Protein AF-A0A833TIB4-F1 (afdb_monomer_lite)

InterPro domains:
  IPR002492 Transposase, Tc1-like [PF01498] (8-58)
  IPR036397 Ribonuclease H superfamily [G3DSA:3.30.420.10] (78-145)

Radius of gyration: 27.81 Å; chains: 1; bounding box: 54×36×70 Å

Foldseek 3Di:
DPDPVVLVVVQVVVCVVVVHRDDSVRVVVVCVVVVHDDDDPPDPPPDDPVRVVVVVVVVCVVVVNPDPCPDPPDPPAPQPDLVVQVVVQLVVVCVVPPDPDPVSVVVVSVVSVVVVDPVSSVVSVVCRVVSVVQCVVVVRDDDPD

Sequence (145 aa):
MTDVRQDRRIVREVGIEIGKPISRSTIRERIRETGLHGRSARKKPFLSAMQRLAYAKNFLCGNGVGPLHIGEESVNESRPNPIENIWAILKWELNKTPATSLEDLKQKLPKIWYQAHADVGKRAVRSMPKRLDAVKQAKGCHTKY

Secondary structure (DSSP, 8-state):
---HHHHHHHHHHHHHHHTS---HHHHHHHHHHTT---PPPPP-----HHHHHHHHHHHHHHTT-PPP---S--SS-----HHHHHHHHHHHHHHHS--SSHHHHHHHHHHHHHHS-THHHHHHHHHHHHHHHHHHHTTTS----

Organism: Phytophthora infestans (NCBI:txid4787)

Structure (mmCIF, N/CA/C/O backbone):
data_AF-A0A833TIB4-F1
#
_entry.id   AF-A0A833TIB4-F1
#
loop_
_atom_site.group_PDB
_atom_site.id
_atom_site.type_symbol
_atom_site.label_atom_id
_atom_site.label_alt_id
_atom_site.label_comp_id
_atom_site.label_asym_id
_atom_site.label_entity_id
_atom_site.label_seq_id
_atom_site.pdbx_PDB_ins_code
_atom_site.Cartn_x
_atom_site.Cartn_y
_atom_site.Cartn_z
_atom_site.occupancy
_atom_site.B_iso_or_equiv
_atom_site.auth_seq_id
_atom_site.auth_comp_id
_atom_site.auth_asym_id
_atom_site.auth_atom_id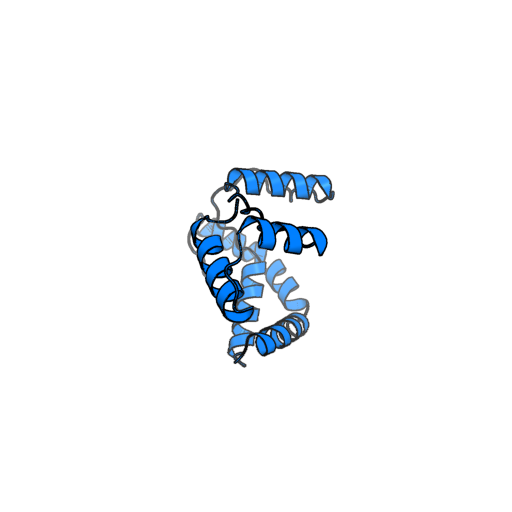
_atom_site.pdbx_PDB_model_num
ATOM 1 N N . MET A 1 1 ? -9.343 14.876 31.363 1.00 36.75 1 MET A N 1
ATOM 2 C CA . MET A 1 1 ? -10.558 15.596 31.787 1.00 36.75 1 MET A CA 1
ATOM 3 C C . MET A 1 1 ? -11.723 14.908 31.092 1.00 36.75 1 MET A C 1
ATOM 5 O O . MET A 1 1 ? -11.875 15.084 29.891 1.00 36.75 1 MET A O 1
ATOM 9 N N . THR A 1 2 ? -12.397 13.973 31.766 1.00 49.16 2 THR A N 1
ATOM 10 C CA . THR A 1 2 ? -13.595 13.323 31.212 1.00 49.16 2 THR A CA 1
ATOM 11 C C . THR A 1 2 ? -14.700 14.367 31.097 1.00 49.16 2 THR A C 1
ATOM 13 O O . THR A 1 2 ? -14.801 15.262 31.938 1.00 49.16 2 THR A O 1
ATOM 16 N N . ASP A 1 3 ? -15.469 14.302 30.014 1.00 49.88 3 ASP A N 1
ATOM 17 C CA . ASP A 1 3 ? -16.582 15.211 29.763 1.00 49.88 3 ASP A CA 1
ATOM 18 C C . ASP A 1 3 ? -17.589 15.130 30.925 1.00 49.88 3 ASP A C 1
ATOM 20 O O . ASP A 1 3 ? -18.052 14.050 31.299 1.00 49.88 3 ASP A O 1
ATOM 24 N N . VAL A 1 4 ? -17.930 16.284 31.506 1.00 52.94 4 VAL A N 1
ATOM 25 C CA . VAL A 1 4 ? -18.864 16.421 32.637 1.00 52.94 4 VAL A CA 1
ATOM 26 C C . VAL A 1 4 ? -20.241 15.822 32.311 1.00 52.94 4 VAL A C 1
ATOM 28 O O . VAL A 1 4 ? -20.965 15.412 33.224 1.00 52.94 4 VAL A O 1
ATOM 31 N N . ARG A 1 5 ? -20.601 15.734 31.023 1.00 56.81 5 ARG A N 1
ATOM 32 C CA . ARG A 1 5 ? -21.847 15.113 30.552 1.00 56.81 5 ARG A CA 1
ATOM 33 C C . ARG A 1 5 ? -21.841 13.589 30.703 1.00 56.81 5 ARG A C 1
ATOM 35 O O . ARG A 1 5 ? -22.858 13.031 31.112 1.00 56.81 5 ARG A O 1
ATOM 42 N N . GLN A 1 6 ? -20.708 12.933 30.446 1.00 61.12 6 GLN A N 1
ATOM 43 C CA . GLN A 1 6 ? -20.578 11.473 30.530 1.00 61.12 6 GLN A CA 1
ATOM 44 C C . GLN A 1 6 ? -20.719 10.986 31.983 1.00 61.12 6 GLN A C 1
ATOM 46 O O . GLN A 1 6 ? -21.428 10.020 32.251 1.00 61.12 6 GLN A O 1
ATOM 51 N N . ASP A 1 7 ? -20.129 11.719 32.934 1.00 64.12 7 ASP A N 1
ATOM 52 C CA . ASP A 1 7 ? -20.149 11.374 34.363 1.00 64.12 7 ASP A CA 1
ATOM 53 C C . ASP A 1 7 ? -21.563 11.387 34.965 1.00 64.12 7 ASP A C 1
ATOM 55 O O . ASP A 1 7 ? -21.886 10.543 35.796 1.00 64.12 7 ASP A O 1
ATOM 59 N N . ARG A 1 8 ? -22.437 12.325 34.570 1.00 70.19 8 ARG A N 1
ATOM 60 C CA . ARG A 1 8 ? -23.810 12.393 35.118 1.00 70.19 8 ARG A CA 1
ATOM 61 C C . ARG A 1 8 ? -24.680 11.220 34.673 1.00 70.19 8 ARG A C 1
ATOM 63 O O . ARG A 1 8 ? -25.534 10.783 35.440 1.00 70.19 8 ARG A O 1
ATOM 70 N N . ARG A 1 9 ? -24.475 10.734 33.448 1.00 77.31 9 ARG A N 1
ATOM 71 C CA . ARG A 1 9 ? -25.192 9.576 32.908 1.00 77.31 9 ARG A CA 1
ATOM 72 C C . ARG A 1 9 ? -24.819 8.306 33.673 1.00 77.31 9 ARG A C 1
ATOM 74 O O . ARG A 1 9 ? -25.708 7.631 34.179 1.00 77.31 9 ARG A O 1
ATOM 81 N N . ILE A 1 10 ? -23.519 8.069 33.844 1.00 75.19 10 ILE A N 1
ATOM 82 C CA . ILE A 1 10 ? -22.983 6.896 34.551 1.00 75.19 10 ILE A CA 1
ATOM 83 C C . ILE A 1 10 ? -23.494 6.843 36.000 1.00 75.19 10 ILE A C 1
ATOM 85 O O . ILE A 1 10 ? -23.893 5.789 36.479 1.00 75.19 10 ILE A O 1
ATOM 89 N N . VAL A 1 11 ? -23.562 7.988 36.690 1.00 80.81 11 VAL A N 1
ATOM 90 C CA . VAL A 1 11 ? -24.082 8.063 38.071 1.00 80.81 11 VAL A CA 1
ATOM 91 C C . VAL A 1 11 ? -25.544 7.630 38.170 1.00 80.81 11 VAL A C 1
ATOM 93 O O . VAL A 1 11 ? -25.918 6.962 39.131 1.00 80.81 11 VAL A O 1
ATOM 96 N N . ARG A 1 12 ? -26.379 8.013 37.195 1.00 80.88 12 ARG A N 1
ATOM 97 C CA . ARG A 1 12 ? -27.787 7.597 37.166 1.00 80.88 12 ARG A CA 1
ATOM 98 C C . ARG A 1 12 ? -27.920 6.102 36.915 1.00 80.88 12 ARG A C 1
ATOM 100 O O . ARG A 1 12 ? -28.672 5.456 37.629 1.00 80.88 12 ARG A O 1
ATOM 107 N N . GLU A 1 13 ? -27.198 5.581 35.928 1.00 83.56 13 GLU A N 1
ATOM 108 C CA . GLU A 1 13 ? -27.249 4.162 35.556 1.00 83.56 13 GLU A CA 1
ATOM 109 C C . GLU A 1 13 ? -26.829 3.272 36.740 1.00 83.56 13 GLU A C 1
ATOM 111 O O . GLU A 1 13 ? -27.596 2.410 37.161 1.00 83.56 13 GLU A O 1
ATOM 116 N N . VAL A 1 14 ? -25.688 3.575 37.371 1.00 81.12 14 VAL A N 1
ATOM 117 C CA . VAL A 1 14 ? -25.180 2.831 38.541 1.00 81.12 14 VAL A CA 1
ATOM 118 C C . VAL A 1 14 ? -26.091 2.987 39.769 1.00 81.12 14 VAL A C 1
ATOM 120 O O . VAL A 1 14 ? -26.276 2.045 40.536 1.00 81.12 14 VAL A O 1
ATOM 123 N N . GLY A 1 15 ? -26.685 4.168 39.972 1.00 84.00 15 GLY A N 1
ATOM 124 C CA . GLY A 1 15 ? -27.615 4.402 41.081 1.00 84.00 15 GLY A CA 1
ATOM 125 C C . GLY A 1 15 ? -28.925 3.616 40.955 1.00 84.00 15 GLY A C 1
ATOM 126 O O . GLY A 1 15 ? -29.458 3.162 41.966 1.00 84.00 15 GLY A O 1
ATOM 127 N N . ILE A 1 16 ? -29.425 3.426 39.728 1.00 84.25 16 ILE A N 1
ATOM 128 C CA . ILE A 1 16 ? -30.597 2.582 39.449 1.00 84.25 16 ILE A CA 1
ATOM 129 C C . ILE A 1 16 ? -30.268 1.114 39.735 1.00 84.25 16 ILE A C 1
ATOM 131 O O . ILE A 1 16 ? -31.045 0.445 40.406 1.00 84.25 16 ILE A O 1
ATOM 135 N N . GLU A 1 17 ? -29.109 0.636 39.282 1.00 83.44 17 GLU A N 1
ATOM 136 C CA . GLU A 1 17 ? -28.678 -0.755 39.465 1.00 83.44 17 GLU A CA 1
ATOM 137 C C . GLU A 1 17 ? -28.506 -1.133 40.945 1.00 83.44 17 GLU A C 1
ATOM 139 O O . GLU A 1 17 ? -28.961 -2.184 41.384 1.00 83.44 17 GLU A O 1
ATOM 144 N N . ILE A 1 18 ? -27.900 -0.246 41.739 1.00 81.25 18 ILE A N 1
ATOM 145 C CA . ILE A 1 18 ? -27.674 -0.463 43.178 1.00 81.25 18 ILE A CA 1
ATOM 146 C C . ILE A 1 18 ? -28.934 -0.128 44.008 1.00 81.25 18 ILE A C 1
ATOM 148 O O . ILE A 1 18 ? -29.012 -0.450 45.196 1.00 81.25 18 ILE A O 1
ATOM 152 N N . GLY A 1 19 ? -29.932 0.526 43.402 1.00 81.50 19 GLY A N 1
ATOM 153 C CA . GLY A 1 19 ? -31.174 0.935 44.062 1.00 81.50 19 GLY A CA 1
ATOM 154 C C . GLY A 1 19 ? -30.990 2.039 45.111 1.00 81.50 19 GLY A C 1
ATOM 155 O O . GLY A 1 19 ? -31.817 2.180 46.012 1.00 81.50 19 GLY A O 1
ATOM 156 N N . LYS A 1 20 ? -29.897 2.812 45.039 1.00 81.94 20 LYS A N 1
ATOM 157 C CA . LYS A 1 20 ? -29.582 3.904 45.976 1.00 81.94 20 LYS A CA 1
ATOM 158 C C . LYS A 1 20 ? -28.998 5.112 45.240 1.00 81.94 20 LYS A C 1
ATOM 160 O O . LYS A 1 20 ? -28.222 4.941 44.300 1.00 81.94 20 LYS A O 1
ATOM 165 N N . PRO A 1 21 ? -29.302 6.348 45.678 1.00 78.94 21 PRO A N 1
ATOM 166 C CA . PRO A 1 21 ? -28.665 7.534 45.123 1.00 78.94 21 PRO A CA 1
ATOM 167 C C . PRO A 1 21 ? -27.179 7.561 45.509 1.00 78.94 21 PRO A C 1
ATOM 169 O O . PRO A 1 21 ? -26.832 7.552 46.688 1.00 78.94 21 PRO A O 1
ATOM 172 N N . ILE A 1 22 ? -26.296 7.597 44.509 1.00 82.88 22 ILE A N 1
ATOM 173 C CA . ILE A 1 22 ? -24.837 7.577 44.691 1.00 82.88 22 ILE A CA 1
ATOM 174 C C . ILE A 1 22 ? -24.230 8.884 44.178 1.00 82.88 22 ILE A C 1
ATOM 176 O O . ILE A 1 22 ? -24.661 9.449 43.172 1.00 82.88 22 ILE A O 1
ATOM 180 N N . SER A 1 23 ? -23.204 9.377 44.873 1.00 82.94 23 SER A N 1
ATOM 181 C CA . SER A 1 23 ? -22.476 10.579 44.470 1.00 82.94 23 SER A CA 1
ATOM 182 C C . SER A 1 23 ? -21.377 10.273 43.439 1.00 82.94 23 SER A C 1
ATOM 184 O O . SER A 1 23 ? -20.783 9.195 43.419 1.00 82.94 23 SER A O 1
ATOM 186 N N . ARG A 1 24 ? -21.028 11.268 42.610 1.00 79.19 24 ARG A N 1
ATOM 187 C CA . ARG A 1 24 ? -19.879 11.188 41.681 1.00 79.19 24 ARG A CA 1
ATOM 188 C C . ARG A 1 24 ? -18.563 10.872 42.393 1.00 79.19 24 ARG A C 1
ATOM 190 O O . ARG A 1 24 ? -17.717 10.186 41.825 1.00 79.19 24 ARG A O 1
ATOM 197 N N . SER A 1 25 ? -18.387 11.401 43.601 1.00 79.69 25 SER A N 1
ATOM 198 C CA . SER A 1 25 ? -17.180 11.205 44.405 1.00 79.69 25 SER A CA 1
ATOM 199 C C . SER A 1 25 ? -17.023 9.736 44.781 1.00 79.69 25 SER A C 1
ATOM 201 O O . SER A 1 25 ? -15.977 9.160 44.512 1.00 79.69 25 SER A O 1
ATOM 203 N N . THR A 1 26 ? -18.109 9.105 45.233 1.00 84.56 26 THR A N 1
ATOM 204 C CA . THR A 1 26 ? -18.143 7.685 45.611 1.00 84.56 26 THR A CA 1
ATOM 205 C C . THR A 1 26 ? -17.757 6.767 44.446 1.00 84.56 26 THR A C 1
ATOM 207 O O . THR A 1 26 ? -16.962 5.848 44.615 1.00 84.56 26 THR A O 1
ATOM 210 N N . ILE A 1 27 ? -18.259 7.037 43.235 1.00 80.94 27 ILE A N 1
ATOM 211 C CA . ILE A 1 27 ? -17.898 6.253 42.039 1.00 80.94 27 ILE A CA 1
ATOM 212 C C . ILE A 1 27 ? -16.410 6.424 41.707 1.00 80.94 27 ILE A C 1
ATOM 214 O O . ILE A 1 27 ? -15.715 5.451 41.425 1.00 80.94 27 ILE A O 1
ATOM 218 N N . ARG A 1 28 ? -15.893 7.657 41.767 1.00 80.06 28 ARG A N 1
ATOM 219 C CA . ARG A 1 28 ? -14.476 7.934 41.488 1.00 80.06 28 ARG A CA 1
ATOM 220 C C . ARG A 1 28 ? -13.541 7.326 42.535 1.00 80.06 28 ARG A C 1
ATOM 222 O O . ARG A 1 28 ? -12.463 6.876 42.162 1.00 80.06 28 ARG A O 1
ATOM 229 N N . GLU A 1 29 ? -13.936 7.312 43.804 1.00 82.31 29 GLU A N 1
ATOM 230 C CA . GLU A 1 29 ? -13.194 6.670 44.896 1.00 82.31 29 GLU A CA 1
ATOM 231 C C . GLU A 1 29 ? -13.100 5.162 44.678 1.00 82.31 29 GLU A C 1
ATOM 233 O O . GLU A 1 29 ? -11.992 4.637 44.628 1.00 82.31 29 GLU A O 1
ATOM 238 N N . ARG A 1 30 ? -14.218 4.483 44.390 1.00 84.31 30 ARG A N 1
ATOM 239 C CA . ARG A 1 30 ? -14.212 3.041 44.084 1.00 84.31 30 ARG A CA 1
ATOM 240 C C . ARG A 1 30 ? -13.374 2.684 42.853 1.00 84.31 30 ARG A C 1
ATOM 242 O O . ARG A 1 30 ? -12.620 1.713 42.865 1.00 84.31 30 ARG A O 1
ATOM 249 N N . ILE A 1 31 ? -13.450 3.484 41.790 1.00 80.94 31 ILE A N 1
ATOM 250 C CA . ILE A 1 31 ? -12.614 3.287 40.593 1.00 80.94 31 ILE A CA 1
ATOM 251 C C . ILE A 1 31 ? -11.121 3.447 40.936 1.00 80.94 31 ILE A C 1
ATOM 253 O O . ILE A 1 31 ? -10.286 2.699 40.434 1.00 80.94 31 ILE A O 1
ATOM 257 N N . ARG A 1 32 ? -10.770 4.381 41.828 1.00 81.38 32 ARG A N 1
ATOM 258 C CA . ARG A 1 32 ? -9.386 4.554 42.296 1.00 81.38 32 ARG A CA 1
ATOM 259 C C . ARG A 1 32 ? -8.917 3.413 43.198 1.00 81.38 32 ARG A C 1
ATOM 261 O O . ARG A 1 32 ? -7.794 2.958 43.009 1.00 81.38 32 ARG A O 1
ATOM 268 N N . GLU A 1 33 ? -9.753 2.944 44.125 1.00 83.69 33 GLU A N 1
ATOM 269 C CA . GLU A 1 33 ? -9.458 1.801 45.008 1.00 83.69 33 GLU A CA 1
ATOM 270 C C . GLU A 1 33 ? -9.146 0.527 44.215 1.00 83.69 33 GLU A C 1
ATOM 272 O O . GLU A 1 33 ? -8.251 -0.228 44.574 1.00 83.69 33 GLU A O 1
ATOM 277 N N . THR A 1 34 ? -9.836 0.318 43.092 1.00 83.38 34 THR A N 1
ATOM 278 C CA . THR A 1 34 ? -9.596 -0.816 42.181 1.00 83.38 34 THR A CA 1
ATOM 279 C C . THR A 1 34 ? -8.373 -0.634 41.271 1.00 83.38 34 THR A C 1
ATOM 281 O O . THR A 1 34 ? -8.110 -1.472 40.411 1.00 83.38 34 THR A O 1
ATOM 284 N N . GLY A 1 35 ? -7.613 0.458 41.425 1.00 80.81 35 GLY A N 1
ATOM 285 C CA . GLY A 1 35 ? -6.425 0.752 40.617 1.00 80.81 35 GLY A CA 1
ATOM 286 C C . GLY A 1 35 ? -6.730 1.157 39.170 1.00 80.81 35 GLY A C 1
ATOM 287 O O . GLY A 1 35 ? -5.813 1.330 38.365 1.00 80.81 35 GLY A O 1
ATOM 288 N N . LEU A 1 36 ? -8.002 1.352 38.815 1.00 75.69 36 LEU A N 1
ATOM 289 C CA . LEU A 1 36 ? -8.409 1.749 37.473 1.00 75.69 36 LEU A CA 1
ATOM 290 C C . LEU A 1 36 ? -8.240 3.262 37.315 1.00 75.69 36 LEU A C 1
ATOM 292 O O . LEU A 1 36 ? -8.749 4.069 38.090 1.00 75.69 36 LEU A O 1
ATOM 296 N N . HIS A 1 37 ? -7.462 3.684 36.322 1.00 76.75 37 HIS A N 1
ATOM 297 C CA . HIS A 1 37 ? -7.204 5.099 36.053 1.00 76.75 37 HIS A CA 1
ATOM 298 C C . HIS A 1 37 ? -7.694 5.438 34.652 1.00 76.75 37 HIS A C 1
ATOM 300 O O . HIS A 1 37 ? -7.308 4.793 33.678 1.00 76.75 37 HIS A O 1
ATOM 306 N N . GLY A 1 38 ? -8.517 6.481 34.535 1.00 63.94 38 GLY A N 1
ATOM 307 C CA . GLY A 1 38 ? -8.976 6.976 33.241 1.00 63.94 38 GLY A CA 1
ATOM 308 C C . GLY A 1 38 ? -7.804 7.505 32.415 1.00 63.94 38 GLY A C 1
ATOM 309 O O . GLY A 1 38 ? -7.355 8.633 32.617 1.00 63.94 38 GLY A O 1
ATOM 310 N N . ARG A 1 39 ? -7.307 6.702 31.471 1.00 66.56 39 ARG A N 1
ATOM 311 C CA . ARG A 1 39 ? -6.322 7.124 30.471 1.00 66.56 39 ARG A CA 1
ATOM 312 C C . ARG A 1 39 ? -7.053 7.374 29.160 1.00 66.56 39 ARG A C 1
ATOM 314 O O . ARG A 1 39 ? -7.674 6.473 28.614 1.00 66.56 39 ARG A O 1
ATOM 321 N N . SER A 1 40 ? -6.977 8.601 28.655 1.00 56.00 40 SER A N 1
ATOM 322 C CA . SER A 1 40 ? -7.446 8.919 27.306 1.00 56.00 40 SER A CA 1
ATOM 323 C C . SER A 1 40 ? -6.252 8.861 26.359 1.00 56.00 40 SER A C 1
ATOM 325 O O . SER A 1 40 ? -5.188 9.397 26.688 1.00 56.00 40 SER A O 1
ATOM 327 N N . ALA A 1 41 ? -6.394 8.193 25.213 1.00 51.31 41 ALA A N 1
ATOM 328 C CA . ALA A 1 41 ? -5.330 8.126 24.216 1.00 51.31 41 ALA A CA 1
ATOM 329 C C . ALA A 1 41 ? -4.924 9.550 23.806 1.00 51.31 41 ALA A C 1
ATOM 331 O O . ALA A 1 41 ? -5.778 10.389 23.506 1.00 51.31 41 ALA A O 1
ATOM 332 N N . ARG A 1 42 ? -3.619 9.857 23.815 1.00 54.06 42 ARG A N 1
ATOM 333 C CA . ARG A 1 42 ? -3.153 11.181 23.383 1.00 54.06 42 ARG A CA 1
ATOM 334 C C . ARG A 1 42 ? -3.525 11.359 21.914 1.00 54.06 42 ARG A C 1
ATOM 336 O O . ARG A 1 42 ? -3.190 10.505 21.093 1.00 54.06 42 ARG A O 1
ATOM 343 N N . LYS A 1 43 ? -4.183 12.473 21.574 1.00 56.69 43 LYS A N 1
ATOM 344 C CA . LYS A 1 43 ? -4.379 12.859 20.172 1.00 56.69 43 LYS A CA 1
ATOM 345 C C . LYS A 1 43 ? -3.004 12.916 19.518 1.00 56.69 43 LYS A C 1
ATOM 347 O O . LYS A 1 43 ? -2.163 13.705 19.942 1.00 56.69 43 LYS A O 1
ATOM 352 N N . LYS A 1 44 ? -2.772 12.059 18.523 1.00 57.66 44 LYS A N 1
ATOM 353 C CA . LYS A 1 44 ? -1.553 12.086 17.718 1.00 57.66 44 LYS A CA 1
ATOM 354 C C . LYS A 1 44 ? -1.534 13.445 17.013 1.00 57.66 44 LYS A C 1
ATOM 356 O O . LYS A 1 44 ? -2.430 13.675 16.199 1.00 57.66 44 LYS A O 1
ATOM 361 N N . PRO A 1 45 ? -0.617 14.370 17.350 1.00 62.41 45 PRO A N 1
ATOM 362 C CA . PRO A 1 45 ? -0.574 15.645 16.655 1.00 62.41 45 PRO A CA 1
ATOM 363 C C . PRO A 1 45 ? -0.344 15.354 15.172 1.00 62.41 45 PRO A C 1
ATOM 365 O O . PRO A 1 45 ? 0.527 14.555 14.815 1.00 62.41 45 PRO A O 1
ATOM 368 N N . PHE A 1 46 ? -1.173 15.941 14.311 1.00 64.38 46 PHE A N 1
ATOM 369 C CA . PHE A 1 46 ? -1.000 15.824 12.871 1.00 64.38 46 PHE A CA 1
ATOM 370 C C . PHE A 1 46 ? 0.296 16.547 12.503 1.00 64.38 46 PHE A C 1
ATOM 372 O O . PHE A 1 46 ? 0.348 17.773 12.492 1.00 64.38 46 PHE A O 1
ATOM 379 N N . LEU A 1 47 ? 1.365 15.784 12.272 1.00 71.38 47 LEU A N 1
ATOM 380 C CA . LEU A 1 47 ? 2.645 16.337 11.847 1.00 71.38 47 LEU A CA 1
ATOM 381 C C . LEU A 1 47 ? 2.481 17.005 10.479 1.00 71.38 47 LEU A C 1
ATOM 383 O O . LEU A 1 47 ? 1.928 16.406 9.546 1.00 71.38 47 LEU A O 1
ATOM 387 N N . SER A 1 48 ? 3.017 18.216 10.336 1.00 74.38 48 SER A N 1
ATOM 388 C CA . SER A 1 48 ? 3.087 18.880 9.035 1.00 74.38 48 SER A CA 1
ATOM 389 C C . SER A 1 48 ? 3.932 18.051 8.057 1.00 74.38 48 SER A C 1
ATOM 391 O O . SER A 1 48 ? 4.722 17.189 8.455 1.00 74.38 48 SER A O 1
ATOM 393 N N . ALA A 1 49 ? 3.771 18.270 6.748 1.00 71.44 49 ALA A N 1
ATOM 394 C CA . ALA A 1 49 ? 4.599 17.588 5.745 1.00 71.44 49 ALA A CA 1
ATOM 395 C C . ALA A 1 49 ? 6.106 17.809 5.996 1.00 71.44 49 ALA A C 1
ATOM 397 O O . ALA A 1 49 ? 6.890 16.866 5.922 1.00 71.44 49 ALA A O 1
ATOM 398 N N . MET A 1 50 ? 6.482 19.026 6.403 1.00 73.25 50 MET A N 1
ATOM 399 C CA . MET A 1 50 ? 7.853 19.398 6.757 1.00 73.25 50 MET A CA 1
ATOM 400 C C . MET A 1 50 ? 8.373 18.617 7.972 1.00 73.25 50 MET A C 1
ATOM 402 O O . MET A 1 50 ? 9.473 18.072 7.929 1.00 73.25 50 MET A O 1
ATOM 406 N N . GLN A 1 51 ? 7.565 18.495 9.030 1.00 75.31 51 GLN A N 1
ATOM 407 C CA . GLN A 1 51 ? 7.929 17.729 10.227 1.00 75.31 51 GLN A CA 1
ATOM 408 C C . GLN A 1 51 ? 8.075 16.232 9.928 1.00 75.31 51 GLN A C 1
ATOM 410 O O . GLN A 1 51 ? 8.991 15.589 10.435 1.00 75.31 51 GLN A O 1
ATOM 415 N N . ARG A 1 52 ? 7.207 15.676 9.072 1.00 75.50 52 ARG A N 1
ATOM 416 C CA . ARG A 1 52 ? 7.307 14.278 8.620 1.00 75.50 52 ARG A CA 1
ATOM 417 C C . ARG A 1 52 ? 8.582 14.030 7.818 1.00 75.50 52 ARG A C 1
ATOM 419 O O . ARG A 1 52 ? 9.246 13.024 8.048 1.00 75.50 52 ARG A O 1
ATOM 426 N N . LEU A 1 53 ? 8.942 14.951 6.922 1.00 73.88 53 LEU A N 1
ATOM 427 C CA . LEU A 1 53 ? 10.175 14.863 6.141 1.00 73.88 53 LEU A CA 1
ATOM 428 C C . LEU A 1 53 ? 11.417 14.954 7.035 1.00 73.88 53 LEU A C 1
ATOM 430 O O . LEU A 1 53 ? 12.329 14.147 6.884 1.00 73.88 53 LEU A O 1
ATOM 434 N N . ALA A 1 54 ? 11.444 15.897 7.981 1.00 73.75 54 ALA A N 1
ATOM 435 C CA . ALA A 1 54 ? 12.541 16.038 8.938 1.00 73.75 54 ALA A CA 1
ATOM 436 C C . ALA A 1 54 ? 12.709 14.776 9.799 1.00 73.75 54 ALA A C 1
ATOM 438 O O . ALA A 1 54 ? 13.820 14.273 9.950 1.00 73.75 54 ALA A O 1
ATOM 439 N N . TYR A 1 55 ? 11.601 14.213 10.294 1.00 73.62 55 TYR A N 1
ATOM 440 C CA . TYR A 1 55 ? 11.614 12.948 11.025 1.00 73.62 55 TYR A CA 1
ATOM 441 C C . TYR A 1 55 ? 12.163 11.798 10.172 1.00 73.62 55 TYR A C 1
ATOM 443 O O . TYR A 1 55 ? 13.041 11.072 10.629 1.00 73.62 55 TYR A O 1
ATOM 451 N N . ALA A 1 56 ? 11.700 11.656 8.925 1.00 69.88 56 ALA A N 1
ATOM 452 C CA . ALA A 1 56 ? 12.176 10.615 8.016 1.00 69.88 56 ALA A CA 1
ATOM 453 C C . ALA A 1 56 ? 13.677 10.754 7.709 1.00 69.88 56 ALA A C 1
ATOM 455 O O . ALA A 1 56 ? 14.401 9.765 7.773 1.00 69.88 56 ALA A O 1
ATOM 456 N N . LYS A 1 57 ? 14.164 11.976 7.446 1.00 68.12 57 LYS A N 1
ATOM 457 C CA . LYS A 1 57 ? 15.595 12.254 7.229 1.00 68.12 57 LYS A CA 1
ATOM 458 C C . LYS A 1 57 ? 16.437 11.858 8.444 1.00 68.12 57 LYS A C 1
ATOM 460 O O . LYS A 1 57 ? 17.408 11.124 8.297 1.00 68.12 57 LYS A O 1
ATOM 465 N N . ASN A 1 58 ? 16.026 12.280 9.641 1.00 73.69 58 ASN A N 1
ATOM 466 C CA . ASN A 1 58 ? 16.732 11.953 10.882 1.00 73.69 58 ASN A CA 1
ATOM 467 C C . ASN A 1 58 ? 16.710 10.446 11.177 1.00 73.69 58 ASN A C 1
ATOM 469 O O . ASN A 1 58 ? 17.714 9.890 11.614 1.00 73.69 58 ASN A O 1
ATOM 473 N N . PHE A 1 59 ? 15.585 9.779 10.907 1.00 73.06 59 PHE A N 1
ATOM 474 C CA . PHE A 1 59 ? 15.446 8.335 11.076 1.00 73.06 59 PHE A CA 1
ATOM 475 C C . PHE A 1 59 ? 16.381 7.553 10.143 1.00 73.06 59 PHE A C 1
ATOM 477 O O . PHE A 1 59 ? 17.016 6.599 10.582 1.00 73.06 59 PHE A O 1
ATOM 484 N N . LEU A 1 60 ? 16.508 7.960 8.876 1.00 65.00 60 LEU A N 1
ATOM 485 C CA . LEU A 1 60 ? 17.413 7.314 7.918 1.00 65.00 60 LEU A CA 1
ATOM 486 C C . LEU A 1 60 ? 18.888 7.509 8.310 1.00 65.00 60 LEU A C 1
ATOM 488 O O . LEU A 1 60 ? 19.621 6.524 8.401 1.00 65.00 60 LEU A O 1
ATOM 492 N N . CYS A 1 61 ? 19.290 8.741 8.652 1.00 62.91 61 CYS A N 1
ATOM 493 C CA . CYS A 1 61 ? 20.650 9.042 9.116 1.00 62.91 61 CYS A CA 1
ATOM 494 C C . CYS A 1 61 ? 21.026 8.269 10.392 1.00 62.91 61 CYS A C 1
ATOM 496 O O . CYS A 1 61 ? 22.140 7.765 10.496 1.00 62.91 61 CYS A O 1
ATOM 498 N N . GLY A 1 62 ? 20.098 8.137 11.348 1.00 68.25 62 GLY A N 1
ATOM 499 C CA . GLY A 1 62 ? 20.334 7.414 12.602 1.00 68.25 62 GLY A CA 1
ATOM 500 C C . GLY A 1 62 ? 20.458 5.893 12.453 1.00 68.25 62 GLY A C 1
ATOM 501 O O . GLY A 1 62 ? 21.046 5.251 13.315 1.00 68.25 62 GLY A O 1
ATOM 502 N N . ASN A 1 63 ? 19.943 5.313 11.363 1.00 70.00 63 ASN A N 1
ATOM 503 C CA . ASN A 1 63 ? 20.024 3.874 11.080 1.00 70.00 63 ASN A CA 1
ATOM 504 C C . ASN A 1 63 ? 21.146 3.515 10.087 1.00 70.00 63 ASN A C 1
ATOM 506 O O . ASN A 1 63 ? 21.160 2.408 9.553 1.00 70.00 63 ASN A O 1
ATOM 510 N N . GLY A 1 64 ? 22.062 4.445 9.789 1.00 56.88 64 GLY A N 1
ATOM 511 C CA . GLY A 1 64 ? 23.154 4.209 8.837 1.00 56.88 64 GLY A CA 1
ATOM 512 C C . GLY A 1 64 ? 22.686 3.993 7.393 1.00 56.88 64 GLY A C 1
ATOM 513 O O . GLY A 1 64 ? 23.469 3.568 6.545 1.00 56.88 64 GLY A O 1
ATOM 514 N N . VAL A 1 65 ? 21.418 4.291 7.090 1.00 60.03 65 VAL A N 1
ATOM 515 C CA . VAL A 1 65 ? 20.894 4.266 5.726 1.00 60.03 65 VAL A CA 1
ATOM 516 C C . VAL A 1 65 ? 21.237 5.611 5.108 1.00 60.03 65 VAL A C 1
ATOM 518 O O . VAL A 1 65 ? 20.557 6.612 5.342 1.00 60.03 65 VAL A O 1
ATOM 521 N N . GLY A 1 66 ? 22.332 5.643 4.347 1.00 55.03 66 GLY A N 1
ATOM 522 C CA . GLY A 1 66 ? 22.714 6.828 3.590 1.00 55.03 66 GLY A CA 1
ATOM 523 C C . GLY A 1 66 ? 21.551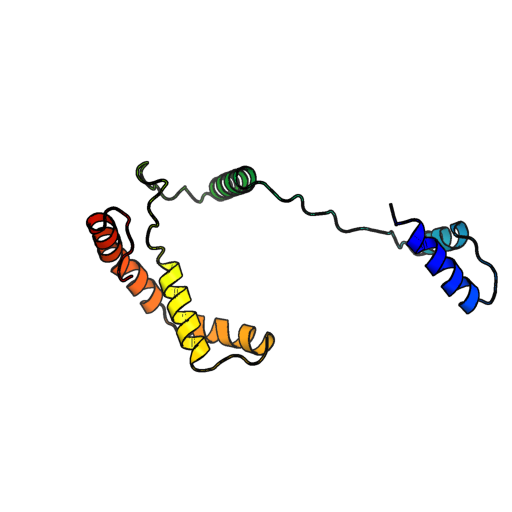 7.291 2.702 1.00 55.03 66 GLY A C 1
ATOM 524 O O . GLY A 1 66 ? 20.842 6.445 2.143 1.00 55.03 66 GLY A O 1
ATOM 525 N N . PRO A 1 67 ? 21.327 8.609 2.553 1.00 54.72 67 PRO A N 1
ATOM 526 C CA . PRO A 1 67 ? 20.425 9.096 1.526 1.00 54.72 67 PRO A CA 1
ATOM 527 C C . PRO A 1 67 ? 20.886 8.497 0.199 1.00 54.72 67 PRO A C 1
ATOM 529 O O . PRO A 1 67 ? 22.066 8.595 -0.142 1.00 54.72 67 PRO A O 1
ATOM 532 N N . LEU A 1 68 ? 19.974 7.851 -0.536 1.00 51.91 68 LEU A N 1
ATOM 533 C CA . LEU A 1 68 ? 20.250 7.480 -1.918 1.00 51.91 68 LEU A CA 1
ATOM 534 C C . LEU A 1 68 ? 20.738 8.767 -2.591 1.00 51.91 68 LEU A C 1
ATOM 536 O O . LEU A 1 68 ? 20.023 9.767 -2.532 1.00 51.91 68 LEU A O 1
ATOM 540 N N . HIS A 1 69 ? 21.969 8.777 -3.109 1.00 46.88 69 HIS A N 1
ATOM 541 C CA . HIS A 1 69 ? 22.584 9.960 -3.710 1.00 46.88 69 HIS A CA 1
ATOM 542 C C . HIS A 1 69 ? 21.829 10.270 -5.010 1.00 46.88 69 HIS A C 1
ATOM 544 O O . HIS A 1 69 ? 22.204 9.863 -6.106 1.00 46.88 69 HIS A O 1
ATOM 550 N N . ILE A 1 70 ? 20.662 10.888 -4.865 1.00 43.84 70 ILE A N 1
ATOM 551 C CA . ILE A 1 70 ? 19.856 11.428 -5.942 1.00 43.84 70 ILE A CA 1
ATOM 552 C C . ILE A 1 70 ? 20.467 12.804 -6.160 1.00 43.84 70 ILE A C 1
ATOM 554 O O . ILE A 1 70 ? 20.282 13.688 -5.327 1.00 43.84 70 ILE A O 1
ATOM 558 N N . GLY A 1 71 ? 21.274 12.931 -7.217 1.00 38.72 71 GLY A N 1
ATOM 559 C CA . GLY A 1 71 ? 21.855 14.208 -7.623 1.00 38.72 71 GLY A CA 1
ATOM 560 C C . GLY A 1 71 ? 20.796 15.311 -7.637 1.00 38.72 71 GLY A C 1
ATOM 561 O O . GLY A 1 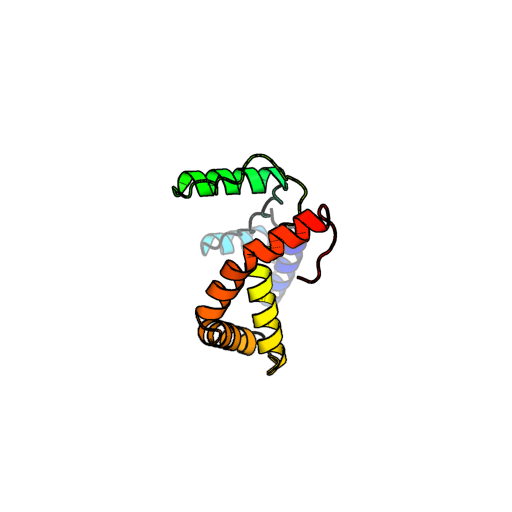71 ? 19.625 15.046 -7.908 1.00 38.72 71 GLY A O 1
ATOM 562 N N . GLU A 1 72 ? 21.223 16.526 -7.308 1.00 39.12 72 GLU A N 1
ATOM 563 C CA . GLU A 1 72 ? 20.404 17.710 -7.005 1.00 39.12 72 GLU A CA 1
ATOM 564 C C . GLU A 1 72 ? 19.456 18.186 -8.125 1.00 39.12 72 GLU A C 1
ATOM 566 O O . GLU A 1 72 ? 18.719 19.153 -7.942 1.00 39.12 72 GLU A O 1
ATOM 571 N N . GLU A 1 73 ? 19.377 17.492 -9.257 1.00 42.06 73 GLU A N 1
ATOM 572 C CA . GLU A 1 73 ? 18.386 17.754 -10.293 1.00 42.06 73 GLU A CA 1
ATOM 573 C C . GLU A 1 73 ? 17.179 16.822 -10.156 1.00 42.06 73 GLU A C 1
ATOM 575 O O . GLU A 1 73 ? 17.278 15.618 -10.394 1.00 42.06 73 GLU A O 1
ATOM 580 N N . SER A 1 74 ? 16.030 17.429 -9.829 1.00 43.56 74 SER A N 1
ATOM 581 C CA . SER A 1 74 ? 14.649 16.993 -10.122 1.00 43.56 74 SER A CA 1
ATOM 582 C C . SER A 1 74 ? 13.742 16.919 -8.882 1.00 43.56 74 SER A C 1
ATOM 584 O O . SER A 1 74 ? 13.305 15.844 -8.474 1.00 43.56 74 SER A O 1
ATOM 586 N N . VAL A 1 75 ? 13.390 18.068 -8.298 1.00 39.56 75 VAL A N 1
ATOM 587 C CA . VAL A 1 75 ? 12.359 18.155 -7.237 1.00 39.56 75 VAL A CA 1
ATOM 588 C C . VAL A 1 75 ? 10.927 17.990 -7.790 1.00 39.56 75 VAL A C 1
ATOM 590 O O . VAL A 1 75 ? 10.006 17.768 -7.014 1.00 39.56 75 VAL A O 1
ATOM 593 N N . ASN A 1 76 ? 10.725 17.982 -9.116 1.00 42.91 76 ASN A N 1
ATOM 594 C CA . ASN A 1 76 ? 9.388 17.892 -9.729 1.00 42.91 76 ASN A CA 1
ATOM 595 C C . ASN A 1 76 ? 9.192 16.760 -10.752 1.00 42.91 76 ASN A C 1
ATOM 597 O O . ASN A 1 76 ? 8.112 16.655 -11.330 1.00 42.91 76 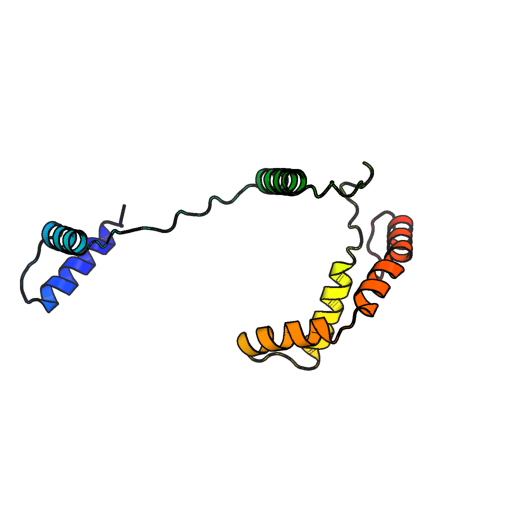ASN A O 1
ATOM 601 N N . GLU A 1 77 ? 10.178 15.897 -10.996 1.00 44.94 77 GLU A N 1
ATOM 602 C CA . GLU A 1 77 ? 9.957 14.782 -11.919 1.00 44.94 77 GLU A CA 1
ATOM 603 C C . GLU A 1 77 ? 9.305 13.627 -11.164 1.00 44.94 77 GLU A C 1
ATOM 605 O O . GLU A 1 77 ? 9.902 13.059 -10.248 1.00 44.94 77 GLU A O 1
ATOM 610 N N . SER A 1 78 ? 8.073 13.274 -11.552 1.00 49.28 78 SER A N 1
ATOM 611 C CA . SER A 1 78 ? 7.441 11.999 -11.197 1.00 49.28 78 SER A CA 1
ATOM 612 C C . SER A 1 78 ? 8.319 10.865 -11.715 1.00 49.28 78 SER A C 1
ATOM 614 O O . SER A 1 78 ? 8.119 10.338 -12.809 1.00 49.28 78 SER A O 1
ATOM 616 N N . ARG A 1 79 ? 9.357 10.524 -10.952 1.00 52.62 79 ARG A N 1
ATOM 617 C CA . ARG A 1 79 ? 10.250 9.437 -11.308 1.00 52.62 79 ARG A CA 1
ATOM 618 C C . ARG A 1 79 ? 9.456 8.136 -11.215 1.00 52.62 79 ARG A C 1
ATOM 620 O O . ARG A 1 79 ? 8.774 7.912 -10.212 1.00 52.62 79 ARG A O 1
ATOM 627 N N . PRO A 1 80 ? 9.546 7.267 -12.229 1.00 59.69 80 PRO A N 1
ATOM 628 C CA . PRO A 1 80 ? 8.832 6.007 -12.238 1.00 59.69 80 PRO A CA 1
ATOM 629 C C . PRO A 1 80 ? 9.341 5.143 -11.082 1.00 59.69 80 PRO A C 1
ATOM 631 O O . PRO A 1 80 ? 10.421 4.567 -11.151 1.00 59.69 80 PRO A O 1
ATOM 634 N N . ASN A 1 81 ? 8.590 5.060 -9.987 1.00 67.75 81 ASN A N 1
ATOM 635 C CA . ASN A 1 81 ? 8.990 4.249 -8.847 1.00 67.75 81 ASN A CA 1
ATOM 636 C C . ASN A 1 81 ? 8.765 2.764 -9.203 1.00 67.75 81 ASN A C 1
ATOM 638 O O . ASN A 1 81 ? 7.635 2.380 -9.515 1.00 67.75 81 ASN A O 1
ATOM 642 N N . PRO A 1 82 ? 9.800 1.900 -9.198 1.00 67.06 82 PRO A N 1
ATOM 643 C CA . PRO A 1 82 ? 9.637 0.492 -9.562 1.00 67.06 82 PRO A CA 1
ATOM 644 C C . PRO A 1 82 ? 8.657 -0.251 -8.645 1.00 67.06 82 PRO A C 1
ATOM 646 O O . PRO A 1 82 ? 8.094 -1.258 -9.074 1.00 67.06 82 PRO A O 1
ATOM 649 N N . ILE A 1 83 ? 8.401 0.254 -7.430 1.00 71.81 83 ILE A N 1
ATOM 650 C CA . ILE A 1 83 ? 7.401 -0.324 -6.525 1.00 71.81 83 ILE A CA 1
ATOM 651 C C . ILE A 1 83 ? 5.973 -0.205 -7.072 1.00 71.81 83 ILE A C 1
ATOM 653 O O . ILE A 1 83 ? 5.167 -1.096 -6.831 1.00 71.81 83 ILE A O 1
ATOM 657 N N . GLU A 1 84 ? 5.663 0.830 -7.862 1.00 71.94 84 GLU A N 1
ATOM 658 C CA . GLU A 1 84 ? 4.335 1.006 -8.471 1.00 71.94 84 GLU A CA 1
ATOM 659 C C . GLU A 1 84 ? 4.026 -0.118 -9.461 1.00 71.94 84 GLU A C 1
ATOM 661 O O . GLU A 1 84 ? 2.902 -0.612 -9.526 1.00 71.94 84 GLU A O 1
ATOM 666 N N . ASN A 1 85 ? 5.048 -0.617 -10.162 1.00 73.94 85 ASN A N 1
ATOM 667 C CA . ASN A 1 85 ? 4.894 -1.763 -11.055 1.00 73.94 85 ASN A CA 1
ATOM 668 C C . ASN A 1 85 ? 4.593 -3.039 -10.263 1.00 73.94 85 ASN A C 1
ATOM 670 O O . ASN A 1 85 ? 3.795 -3.866 -10.698 1.00 73.94 85 ASN A O 1
ATOM 674 N N . ILE A 1 86 ? 5.213 -3.196 -9.091 1.00 77.00 86 ILE A N 1
ATOM 675 C CA . ILE A 1 86 ? 4.944 -4.327 -8.201 1.00 77.00 86 ILE A CA 1
ATOM 676 C C . ILE A 1 86 ? 3.512 -4.225 -7.658 1.00 77.00 86 ILE A C 1
ATOM 678 O O . ILE A 1 86 ? 2.779 -5.212 -7.689 1.00 77.00 86 ILE A O 1
ATOM 682 N N . TRP A 1 87 ? 3.068 -3.030 -7.252 1.00 78.62 87 TRP A N 1
ATOM 683 C CA . TRP A 1 87 ? 1.683 -2.791 -6.841 1.00 78.62 87 TRP A CA 1
ATOM 684 C C . TRP A 1 87 ? 0.676 -3.097 -7.949 1.00 78.62 87 TRP A C 1
ATOM 686 O O . TRP A 1 87 ? -0.364 -3.691 -7.671 1.00 78.62 87 TRP A O 1
ATOM 696 N N . ALA A 1 88 ? 0.970 -2.729 -9.197 1.00 78.25 88 ALA A N 1
ATOM 697 C CA . ALA A 1 88 ? 0.112 -3.039 -10.337 1.00 78.25 88 ALA A CA 1
ATOM 698 C C . ALA A 1 88 ? -0.032 -4.555 -10.548 1.00 78.25 88 ALA A C 1
ATOM 700 O O . ALA A 1 88 ? -1.147 -5.047 -10.718 1.00 78.25 88 ALA A O 1
ATOM 701 N N . ILE A 1 89 ? 1.073 -5.303 -10.459 1.00 77.94 89 ILE A N 1
ATOM 702 C CA . ILE A 1 89 ? 1.072 -6.767 -10.589 1.00 77.94 89 ILE A CA 1
ATOM 703 C C . ILE A 1 89 ? 0.284 -7.415 -9.450 1.00 77.94 89 ILE A C 1
ATOM 705 O O . ILE A 1 89 ? -0.559 -8.269 -9.705 1.00 77.94 89 ILE A O 1
ATOM 709 N N . LEU A 1 90 ? 0.486 -6.965 -8.210 1.00 80.19 90 LEU A N 1
ATOM 710 C CA . LEU A 1 90 ? -0.272 -7.460 -7.061 1.00 80.19 90 LEU A CA 1
ATOM 711 C C . LEU A 1 90 ? -1.774 -7.237 -7.212 1.00 80.19 90 LEU A C 1
ATOM 713 O O . LEU A 1 90 ? -2.557 -8.148 -6.955 1.00 80.19 90 LEU A O 1
ATOM 717 N N . LYS A 1 91 ? -2.181 -6.034 -7.632 1.00 81.75 91 LYS A N 1
ATOM 718 C CA . LYS A 1 91 ? -3.594 -5.711 -7.865 1.00 81.75 91 LYS A CA 1
ATOM 719 C C . LYS A 1 91 ? -4.178 -6.575 -8.979 1.00 81.75 91 LYS A C 1
ATOM 721 O O . LYS A 1 91 ? -5.294 -7.062 -8.839 1.00 81.75 91 LYS A O 1
ATOM 726 N N . TRP A 1 92 ? -3.429 -6.786 -10.061 1.00 81.44 92 TRP A N 1
ATOM 727 C CA . TRP A 1 92 ? -3.864 -7.637 -11.164 1.00 81.44 92 TRP A CA 1
ATOM 728 C C . TRP A 1 92 ? -4.061 -9.091 -10.725 1.00 81.44 92 TRP A C 1
ATOM 730 O O . TRP A 1 92 ? -5.115 -9.664 -10.985 1.00 81.44 92 TRP A O 1
ATOM 740 N N . GLU A 1 93 ? -3.098 -9.666 -10.003 1.00 81.19 93 GLU A N 1
ATOM 741 C CA . GLU A 1 93 ? -3.197 -11.033 -9.478 1.00 81.19 93 GLU A CA 1
ATOM 742 C C . GLU A 1 93 ? -4.335 -11.186 -8.463 1.00 81.19 93 GLU A C 1
ATOM 744 O O . GLU A 1 93 ? -5.096 -12.153 -8.513 1.00 81.19 93 GLU A O 1
ATOM 749 N N . LEU A 1 94 ? -4.513 -10.200 -7.581 1.00 84.12 94 LEU A N 1
ATOM 750 C CA . LEU A 1 94 ? -5.616 -10.191 -6.626 1.00 84.12 94 LEU A CA 1
ATOM 751 C C . LEU A 1 94 ? -6.979 -10.120 -7.332 1.00 84.12 94 LEU A C 1
ATOM 753 O O . LEU A 1 94 ? -7.920 -10.787 -6.910 1.00 84.12 94 LEU A O 1
ATOM 757 N N . ASN A 1 95 ? -7.084 -9.370 -8.431 1.00 84.06 95 ASN A N 1
ATOM 758 C CA . ASN A 1 95 ? -8.319 -9.266 -9.211 1.00 84.06 95 ASN A CA 1
ATOM 759 C C . ASN A 1 95 ? -8.689 -10.561 -9.947 1.00 84.06 95 ASN A C 1
ATOM 761 O O . ASN A 1 95 ? -9.865 -10.754 -10.247 1.00 84.06 95 ASN A O 1
ATOM 765 N N . LYS A 1 96 ? -7.739 -11.468 -10.212 1.00 83.38 96 LYS A N 1
ATOM 766 C CA . LYS A 1 96 ? -8.067 -12.798 -10.761 1.00 83.38 96 LYS A CA 1
ATOM 767 C C . LYS A 1 96 ? -8.840 -13.662 -9.768 1.00 83.38 96 LYS A C 1
ATOM 769 O O . LYS A 1 96 ? -9.629 -14.506 -10.175 1.00 83.38 96 LYS A O 1
ATOM 774 N N . THR A 1 97 ? -8.588 -13.477 -8.472 1.00 81.00 97 THR A N 1
ATOM 775 C CA . THR A 1 97 ? -9.243 -14.221 -7.387 1.00 81.00 97 THR A CA 1
ATOM 776 C C . THR A 1 97 ? -9.655 -13.261 -6.268 1.00 81.00 97 THR A C 1
ATOM 778 O O . THR A 1 97 ? -9.043 -13.260 -5.190 1.00 81.00 97 THR A O 1
ATOM 781 N N . PRO A 1 98 ? -10.685 -12.423 -6.507 1.00 80.75 98 PRO A N 1
ATOM 782 C CA . PRO A 1 98 ? -11.028 -11.321 -5.617 1.00 80.75 98 PRO A CA 1
ATOM 783 C C . PRO A 1 98 ? -11.236 -11.819 -4.188 1.00 80.75 98 PRO A C 1
ATOM 785 O O . PRO A 1 98 ? -11.840 -12.868 -3.947 1.00 80.75 98 PRO A O 1
ATOM 788 N N . ALA A 1 99 ? -10.675 -11.084 -3.231 1.00 82.12 99 ALA A N 1
ATOM 789 C CA . ALA A 1 99 ? -10.863 -11.386 -1.824 1.00 82.12 99 ALA A CA 1
ATOM 790 C C . ALA A 1 99 ? -12.253 -10.924 -1.381 1.00 82.12 99 ALA A C 1
ATOM 792 O O . ALA A 1 99 ? -12.640 -9.782 -1.626 1.00 82.12 99 ALA A O 1
ATOM 793 N N . THR A 1 100 ? -12.996 -11.802 -0.716 1.00 85.56 100 THR A N 1
ATOM 794 C CA . THR A 1 100 ? -14.357 -11.513 -0.230 1.00 85.56 100 THR A CA 1
ATOM 795 C C . THR A 1 100 ? -14.378 -11.007 1.211 1.00 85.56 100 THR A C 1
ATOM 797 O O . THR A 1 100 ? -15.396 -10.497 1.671 1.00 85.56 100 THR A O 1
ATOM 800 N N . SER A 1 101 ? -13.256 -11.107 1.931 1.00 89.06 101 SER A N 1
ATOM 801 C CA . SER A 1 101 ? -13.107 -10.606 3.300 1.00 89.06 101 SER A CA 1
ATOM 802 C C . SER A 1 101 ? -11.698 -10.072 3.570 1.00 89.06 101 SER A C 1
ATOM 804 O O . SER A 1 101 ? -10.739 -10.406 2.872 1.00 89.06 101 SER A O 1
ATOM 806 N N . LEU A 1 102 ? -11.562 -9.255 4.620 1.00 85.81 102 LEU A N 1
ATOM 807 C CA . LEU A 1 102 ? -10.268 -8.735 5.075 1.00 85.81 102 LEU A CA 1
ATOM 808 C C . LEU A 1 102 ? -9.292 -9.864 5.440 1.00 85.81 102 LEU A C 1
ATOM 810 O O . LEU A 1 102 ? -8.098 -9.760 5.170 1.00 85.81 102 LEU A O 1
ATOM 814 N N . GLU A 1 103 ? -9.798 -10.943 6.034 1.00 82.62 103 GLU A N 1
ATOM 815 C CA . GLU A 1 103 ? -8.972 -12.073 6.459 1.00 82.62 103 GLU A CA 1
ATOM 816 C C . GLU A 1 103 ? -8.487 -12.896 5.262 1.00 82.62 103 GLU A C 1
ATOM 818 O O . GLU A 1 103 ? -7.314 -13.264 5.204 1.00 82.62 103 GLU A O 1
ATOM 823 N N . ASP A 1 104 ? -9.341 -13.074 4.252 1.00 84.81 104 ASP A N 1
ATOM 824 C CA . ASP A 1 104 ? -8.960 -13.678 2.973 1.00 84.81 104 ASP A CA 1
ATOM 825 C C . ASP A 1 104 ? -7.908 -12.822 2.244 1.00 84.81 104 ASP A C 1
ATOM 827 O O . ASP A 1 104 ? -6.901 -13.335 1.754 1.00 84.81 104 ASP A O 1
ATOM 831 N N . LEU A 1 105 ? -8.055 -11.492 2.270 1.00 86.25 105 LEU A N 1
ATOM 832 C CA . LEU A 1 105 ? -7.069 -10.569 1.706 1.00 86.25 105 LEU A CA 1
ATOM 833 C C . LEU A 1 105 ? -5.704 -10.684 2.404 1.00 86.25 105 LEU A C 1
ATOM 835 O O . LEU A 1 105 ? -4.675 -10.783 1.731 1.00 86.25 105 LEU A O 1
ATOM 839 N N . LYS A 1 106 ? -5.685 -10.705 3.744 1.00 85.25 106 LYS A N 1
ATOM 840 C CA . LYS A 1 106 ? -4.454 -10.868 4.537 1.00 85.25 106 LYS A CA 1
ATOM 841 C C . LYS A 1 106 ? -3.758 -12.201 4.271 1.00 85.25 106 LYS A C 1
ATOM 843 O O . LYS A 1 106 ? -2.535 -12.249 4.329 1.00 85.25 106 LYS A O 1
ATOM 848 N N . GLN A 1 107 ? -4.504 -13.268 3.986 1.00 87.62 107 GLN A N 1
ATOM 849 C CA . GLN A 1 107 ? -3.930 -14.578 3.668 1.00 87.62 107 GLN A CA 1
ATOM 850 C C . GLN A 1 107 ? -3.454 -14.681 2.213 1.00 87.62 107 GLN A C 1
ATOM 852 O O . GLN A 1 107 ? -2.436 -15.323 1.943 1.00 87.62 107 GLN A O 1
ATOM 857 N N . LYS A 1 108 ? -4.165 -14.054 1.268 1.00 86.12 108 LYS A N 1
ATOM 858 C CA . LYS A 1 108 ? -3.836 -14.079 -0.165 1.00 86.12 108 LYS A CA 1
ATOM 859 C C . LYS A 1 108 ? -2.649 -13.193 -0.516 1.00 86.12 108 LYS A C 1
ATOM 861 O O . LYS A 1 108 ? -1.802 -13.617 -1.296 1.00 86.12 108 LYS A O 1
ATOM 866 N N . LEU A 1 109 ? -2.553 -11.994 0.062 1.00 83.94 109 LEU A N 1
ATOM 867 C CA . LEU A 1 109 ? -1.501 -11.031 -0.283 1.00 83.94 109 LEU A CA 1
ATOM 868 C C . LEU A 1 109 ? -0.078 -11.591 -0.117 1.00 83.94 109 LEU A C 1
ATOM 870 O O . LEU A 1 109 ? 0.687 -11.485 -1.071 1.00 83.94 109 LEU A O 1
ATOM 874 N N . PRO A 1 110 ? 0.295 -12.235 1.009 1.00 84.38 110 PRO A N 1
ATOM 875 C CA . PRO A 1 110 ? 1.608 -12.857 1.148 1.00 84.38 110 PRO A CA 1
ATOM 876 C C . PRO A 1 110 ? 1.821 -13.989 0.141 1.00 84.38 110 PRO A C 1
ATOM 878 O O . PRO A 1 110 ? 2.891 -14.078 -0.450 1.00 84.38 110 PRO A O 1
ATOM 881 N N . LYS A 1 111 ? 0.805 -14.828 -0.109 1.00 84.00 111 LYS A N 1
ATOM 882 C CA . LYS A 1 111 ? 0.900 -15.928 -1.084 1.00 84.00 111 LYS A CA 1
ATOM 883 C C . LYS A 1 111 ? 1.193 -15.399 -2.485 1.00 84.00 111 LYS A C 1
ATOM 885 O O . LYS A 1 111 ? 2.142 -15.860 -3.107 1.00 84.00 111 LYS A O 1
ATOM 890 N N . ILE A 1 112 ? 0.446 -14.388 -2.930 1.00 81.62 112 ILE A N 1
ATOM 891 C CA . ILE A 1 112 ? 0.663 -13.714 -4.214 1.00 81.62 112 ILE A CA 1
ATOM 892 C C . ILE A 1 112 ? 2.027 -13.019 -4.227 1.00 81.62 112 ILE A C 1
ATOM 894 O O . ILE A 1 112 ? 2.739 -13.129 -5.213 1.00 81.62 112 ILE A O 1
A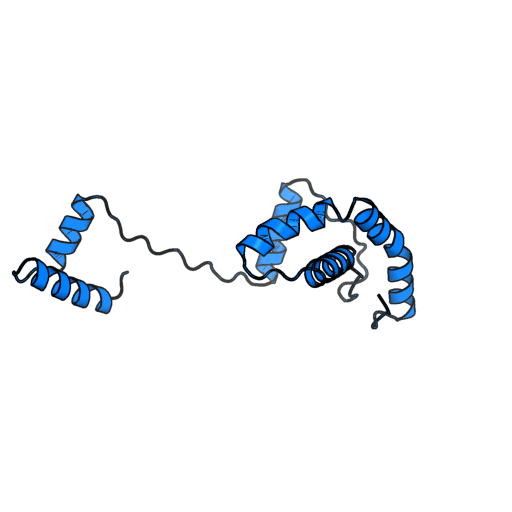TOM 898 N N . TRP A 1 113 ? 2.426 -12.344 -3.145 1.00 81.06 113 TRP A N 1
ATOM 899 C CA . TRP A 1 113 ? 3.721 -11.661 -3.047 1.00 81.06 113 TRP A CA 1
ATOM 900 C C . TRP A 1 113 ? 4.905 -12.620 -3.210 1.00 81.06 113 TRP A C 1
ATOM 902 O O . TRP A 1 113 ? 5.834 -12.325 -3.954 1.00 81.06 113 TRP A O 1
ATOM 912 N N . TYR A 1 114 ? 4.866 -13.779 -2.549 1.00 78.88 114 TYR A N 1
ATOM 913 C CA . TYR A 1 114 ? 5.931 -14.777 -2.645 1.00 78.88 114 TYR A CA 1
ATOM 914 C C . TYR A 1 114 ? 5.852 -15.613 -3.935 1.00 78.88 114 TYR A C 1
ATOM 916 O O . TYR A 1 114 ? 6.895 -15.993 -4.465 1.00 78.88 114 TYR A O 1
ATOM 924 N N . GLN A 1 115 ? 4.653 -15.858 -4.482 1.00 74.62 115 GLN A N 1
ATOM 925 C CA . GLN A 1 115 ? 4.470 -16.520 -5.784 1.00 74.62 115 GLN A CA 1
ATOM 926 C C . GLN A 1 115 ? 4.815 -15.616 -6.971 1.00 74.62 115 GLN A C 1
ATOM 928 O O . GLN A 1 115 ? 5.309 -16.112 -7.985 1.00 74.62 115 GLN A O 1
ATOM 933 N N . ALA A 1 116 ? 4.612 -14.301 -6.853 1.00 67.56 116 ALA A N 1
ATOM 934 C CA . ALA A 1 116 ? 5.116 -13.280 -7.766 1.00 67.56 116 ALA A CA 1
ATOM 935 C C . ALA A 1 116 ? 6.636 -13.148 -7.563 1.00 67.56 116 ALA A C 1
ATOM 937 O O . ALA A 1 116 ? 7.156 -12.162 -7.051 1.00 67.56 116 ALA A O 1
ATOM 938 N N . HIS A 1 117 ? 7.329 -14.223 -7.932 1.00 61.25 117 HIS A N 1
ATOM 939 C CA . HIS A 1 117 ? 8.738 -14.522 -7.728 1.00 61.25 117 HIS A CA 1
ATOM 940 C C . HIS A 1 117 ? 9.682 -13.339 -7.996 1.00 61.25 117 HIS A C 1
ATOM 942 O O . HIS A 1 117 ? 9.402 -12.450 -8.803 1.00 61.25 117 HIS A O 1
ATOM 948 N N . ALA A 1 118 ? 10.873 -13.422 -7.389 1.00 58.91 118 ALA A N 1
ATOM 949 C CA . ALA A 1 118 ? 12.016 -12.500 -7.452 1.00 58.91 118 ALA A CA 1
ATOM 950 C C . ALA A 1 118 ? 12.340 -11.878 -8.831 1.00 58.91 118 ALA A C 1
ATOM 952 O O . ALA A 1 118 ? 12.989 -10.831 -8.906 1.00 58.91 118 ALA A O 1
ATOM 953 N N . ASP A 1 119 ? 11.884 -12.483 -9.926 1.00 64.19 119 ASP A N 1
ATOM 954 C CA . ASP A 1 119 ? 12.019 -11.945 -11.274 1.00 64.19 119 ASP A CA 1
ATOM 955 C C . ASP A 1 119 ? 11.142 -10.723 -11.541 1.00 64.19 119 ASP A C 1
ATOM 957 O O . ASP A 1 119 ? 11.521 -9.891 -12.357 1.00 64.19 119 ASP A O 1
ATOM 961 N N . VAL A 1 120 ? 10.006 -10.553 -10.860 1.00 68.06 120 VAL A N 1
ATOM 962 C CA . VAL A 1 120 ? 9.169 -9.350 -10.999 1.00 68.06 120 VAL A CA 1
ATOM 963 C C . VAL A 1 120 ? 9.928 -8.118 -10.516 1.00 68.06 120 VAL A C 1
ATOM 965 O O . VAL A 1 120 ? 10.047 -7.141 -11.257 1.00 68.06 120 VAL A O 1
ATOM 968 N N . GLY A 1 121 ? 10.513 -8.196 -9.317 1.00 66.81 121 GLY A N 1
ATOM 969 C CA . GLY A 1 121 ? 11.348 -7.128 -8.770 1.00 66.81 121 GLY A CA 1
ATOM 970 C C . GLY A 1 121 ? 12.551 -6.841 -9.669 1.00 66.81 121 GLY A C 1
ATOM 971 O O . GLY A 1 121 ? 12.787 -5.695 -10.048 1.00 66.81 121 GLY A O 1
ATOM 972 N N . LYS A 1 122 ? 13.260 -7.889 -10.115 1.00 70.31 122 LYS A N 1
ATOM 973 C CA . LYS A 1 122 ? 14.405 -7.743 -11.030 1.00 70.31 122 LYS A CA 1
ATOM 974 C C . LYS A 1 122 ? 14.005 -7.150 -12.382 1.00 70.31 122 LYS A C 1
ATOM 976 O O . LYS A 1 122 ? 14.721 -6.293 -12.885 1.00 70.31 122 LYS A O 1
ATOM 981 N N . ARG A 1 123 ? 12.879 -7.554 -12.978 1.00 74.19 123 ARG A N 1
ATOM 982 C CA . ARG A 1 123 ? 12.367 -6.994 -14.244 1.00 74.19 123 ARG A CA 1
ATOM 983 C C . ARG A 1 123 ? 11.945 -5.536 -14.084 1.00 74.19 123 ARG A C 1
ATOM 985 O O . ARG A 1 123 ? 12.285 -4.726 -14.941 1.00 74.19 123 ARG A O 1
ATOM 992 N N . ALA A 1 124 ? 11.273 -5.190 -12.985 1.00 71.75 124 ALA A N 1
ATOM 993 C CA . ALA A 1 124 ? 10.881 -3.814 -12.690 1.00 71.75 124 ALA A CA 1
ATOM 994 C C . ALA A 1 124 ? 12.112 -2.903 -12.567 1.00 71.75 124 ALA A C 1
ATOM 996 O O . ALA A 1 124 ? 12.170 -1.862 -13.222 1.00 71.75 124 ALA A O 1
ATOM 997 N N . VAL A 1 125 ? 13.137 -3.342 -11.829 1.00 75.25 125 VAL A N 1
ATOM 998 C CA . VAL A 1 125 ? 14.414 -2.620 -11.707 1.00 75.25 125 VAL A CA 1
ATOM 999 C C . VAL A 1 125 ? 15.151 -2.555 -13.051 1.00 75.25 125 VAL A C 1
ATOM 1001 O O . VAL A 1 125 ? 15.565 -1.477 -13.466 1.00 75.25 125 VAL A O 1
ATOM 1004 N N . ARG A 1 126 ? 15.243 -3.665 -13.797 1.00 78.50 126 ARG A N 1
ATOM 1005 C CA . ARG A 1 126 ? 15.875 -3.710 -15.134 1.00 78.50 126 ARG A CA 1
ATOM 1006 C C . ARG A 1 126 ? 15.161 -2.841 -16.174 1.00 78.50 126 ARG A C 1
ATOM 1008 O O . ARG A 1 126 ? 15.794 -2.394 -17.122 1.00 78.50 126 ARG A O 1
ATOM 1015 N N . SER A 1 127 ? 13.860 -2.594 -16.015 1.00 77.12 127 SER A N 1
ATOM 1016 C CA . SER A 1 127 ? 13.092 -1.705 -16.898 1.00 77.12 127 SER A CA 1
ATOM 1017 C C . SER A 1 127 ? 13.316 -0.217 -16.609 1.00 77.12 127 SER A C 1
ATOM 1019 O O . SER A 1 127 ? 12.965 0.617 -17.441 1.00 77.12 127 SER A O 1
ATOM 1021 N N . MET A 1 128 ? 13.917 0.123 -15.462 1.00 79.50 128 MET A N 1
ATOM 1022 C CA . MET A 1 128 ? 14.036 1.502 -14.991 1.00 79.50 128 MET A CA 1
ATOM 1023 C C . MET A 1 128 ? 14.780 2.439 -15.947 1.00 79.50 128 MET A C 1
ATOM 1025 O O . MET A 1 128 ? 14.254 3.523 -16.193 1.00 79.50 128 MET A O 1
ATOM 1029 N N . PRO A 1 129 ? 15.920 2.047 -16.555 1.00 80.00 129 PRO A N 1
ATOM 1030 C CA . PRO A 1 129 ? 16.620 2.921 -17.496 1.00 80.00 129 PRO A CA 1
ATOM 1031 C C . PRO A 1 129 ? 15.716 3.361 -18.654 1.00 80.00 129 PRO A C 1
ATOM 1033 O O . PRO A 1 129 ? 15.575 4.549 -18.910 1.00 80.00 129 PRO A O 1
ATOM 1036 N N . LYS A 1 130 ? 14.966 2.422 -19.248 1.00 80.19 130 LYS A N 1
ATOM 1037 C CA . LYS A 1 130 ? 14.038 2.710 -20.355 1.00 80.19 130 LYS A CA 1
ATOM 1038 C C . LYS A 1 130 ? 12.890 3.643 -19.955 1.00 80.19 130 LYS A C 1
ATOM 1040 O O . LYS A 1 130 ? 12.398 4.398 -20.788 1.00 80.19 130 LYS A O 1
ATOM 1045 N N . ARG A 1 131 ? 12.425 3.571 -18.702 1.00 79.19 131 ARG A N 1
ATOM 1046 C CA . ARG A 1 131 ? 11.363 4.451 -18.182 1.00 79.19 131 ARG A CA 1
ATOM 1047 C C . ARG A 1 131 ? 11.899 5.855 -17.923 1.00 79.19 131 ARG A C 1
ATOM 1049 O O . ARG A 1 131 ? 11.226 6.822 -18.256 1.00 79.19 131 ARG A O 1
ATOM 1056 N N . LEU A 1 132 ? 13.112 5.962 -17.381 1.00 73.31 132 LEU A N 1
ATOM 1057 C CA . LEU A 1 132 ? 13.797 7.242 -17.204 1.00 73.31 132 LEU A CA 1
ATOM 1058 C C . LEU A 1 132 ? 14.059 7.915 -18.554 1.00 73.31 132 LEU A C 1
ATOM 1060 O O . LEU A 1 132 ? 13.800 9.105 -18.690 1.00 73.31 132 LEU A O 1
ATOM 1064 N N . ASP A 1 133 ? 14.477 7.155 -19.566 1.00 76.25 133 ASP A N 1
ATOM 1065 C CA . ASP A 1 133 ? 14.651 7.677 -20.924 1.00 76.25 133 ASP A CA 1
ATOM 1066 C C . ASP A 1 133 ? 13.322 8.162 -21.519 1.00 76.25 133 ASP A C 1
ATOM 1068 O O . ASP A 1 133 ? 13.275 9.231 -22.123 1.00 76.25 133 ASP A O 1
ATOM 1072 N N . ALA A 1 134 ? 12.220 7.439 -21.285 1.00 75.94 134 ALA A N 1
ATOM 1073 C CA . ALA A 1 134 ? 10.889 7.867 -21.714 1.00 75.94 134 ALA A CA 1
ATOM 1074 C C . ALA A 1 134 ? 10.424 9.157 -21.012 1.00 75.94 134 ALA A C 1
ATOM 1076 O O . ALA A 1 134 ? 9.844 10.021 -21.661 1.00 75.94 134 ALA A O 1
ATOM 1077 N N . VAL A 1 135 ? 10.704 9.319 -19.713 1.00 71.25 135 VAL A N 1
ATOM 1078 C CA . VAL A 1 135 ? 10.381 10.546 -18.960 1.00 71.25 135 VAL A CA 1
ATOM 1079 C C . VAL A 1 135 ? 11.229 11.724 -19.439 1.00 71.25 135 VAL A C 1
ATOM 1081 O O . VAL A 1 135 ? 10.696 12.817 -19.624 1.00 71.25 135 VAL A O 1
ATOM 1084 N N . LYS A 1 136 ? 12.520 11.498 -19.722 1.00 71.69 136 LYS A N 1
ATOM 1085 C CA . LYS A 1 136 ? 13.413 12.508 -20.311 1.00 71.69 136 LYS A CA 1
ATOM 1086 C C . LYS A 1 136 ? 12.925 12.953 -21.689 1.00 71.69 136 LYS A C 1
ATOM 1088 O O . LYS A 1 136 ? 12.835 14.148 -21.949 1.00 71.69 136 LYS A O 1
ATOM 1093 N N . GLN A 1 137 ? 12.556 12.005 -22.553 1.00 75.12 137 GLN A N 1
ATOM 1094 C CA . GLN A 1 137 ? 11.980 12.298 -23.871 1.00 75.12 137 GLN A CA 1
ATOM 1095 C C . GLN A 1 137 ? 10.645 13.043 -23.762 1.00 75.12 137 GLN A C 1
ATOM 1097 O O . GLN A 1 137 ? 10.392 13.968 -24.530 1.00 75.12 137 GLN A O 1
ATOM 1102 N N . ALA A 1 138 ? 9.819 12.686 -22.777 1.0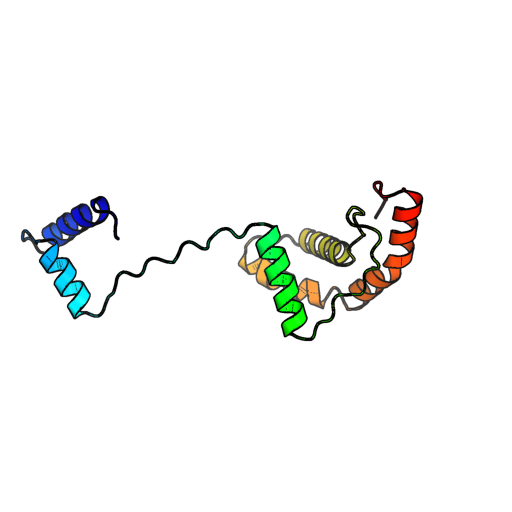0 74.25 138 ALA A N 1
ATOM 1103 C CA . ALA A 1 138 ? 8.554 13.352 -22.491 1.00 74.25 138 ALA A CA 1
ATOM 1104 C C . ALA A 1 138 ? 8.713 14.682 -21.731 1.00 74.25 138 ALA A C 1
ATOM 1106 O O . ALA A 1 138 ? 7.704 15.301 -21.408 1.00 74.25 138 ALA A O 1
ATOM 1107 N N . LYS A 1 139 ? 9.941 15.132 -21.419 1.00 75.62 139 LYS A N 1
ATOM 1108 C CA . LYS A 1 139 ? 10.217 16.333 -20.604 1.00 75.62 139 LYS A CA 1
ATOM 1109 C C . LYS A 1 139 ? 9.433 16.354 -19.281 1.00 75.62 139 LYS A C 1
ATOM 1111 O O . LYS A 1 139 ? 8.900 17.384 -18.878 1.00 75.62 139 LYS A O 1
ATOM 1116 N N . GLY A 1 140 ? 9.314 15.196 -18.632 1.00 66.44 140 GLY A N 1
ATOM 1117 C CA . GLY A 1 140 ? 8.556 15.042 -17.388 1.00 66.44 140 GLY A CA 1
ATOM 1118 C C . GLY A 1 140 ? 7.044 14.837 -17.561 1.00 66.44 140 GLY A C 1
ATOM 1119 O O . GLY A 1 140 ? 6.351 14.652 -16.562 1.00 66.44 140 GLY A O 1
ATOM 1120 N N . CYS A 1 141 ? 6.513 14.839 -18.789 1.00 67.44 141 CYS A N 1
ATOM 1121 C CA . CYS A 1 141 ? 5.106 14.537 -19.054 1.00 67.44 141 CYS A CA 1
ATOM 1122 C C . CYS A 1 141 ? 4.788 13.034 -18.947 1.00 67.44 141 CYS A C 1
ATOM 1124 O O . CYS A 1 141 ? 5.669 12.184 -18.804 1.00 67.44 141 CYS A O 1
ATOM 1126 N N . HIS A 1 142 ? 3.492 12.712 -19.007 1.00 73.62 142 HIS A N 1
ATOM 1127 C CA . HIS A 1 142 ? 2.989 11.345 -18.899 1.00 73.62 142 HIS A CA 1
ATOM 1128 C C . HIS A 1 142 ? 3.649 10.407 -19.920 1.00 73.62 142 HIS A C 1
ATOM 1130 O O . HIS A 1 142 ? 3.781 10.732 -21.100 1.00 73.62 142 HIS A O 1
ATOM 1136 N N . THR A 1 143 ? 4.033 9.221 -19.452 1.00 71.81 143 THR A N 1
ATOM 1137 C CA . THR A 1 143 ? 4.615 8.164 -20.283 1.00 71.81 143 THR A CA 1
ATOM 1138 C C . THR A 1 143 ? 3.697 6.948 -20.281 1.00 71.81 143 THR A C 1
ATOM 1140 O O . THR A 1 143 ? 2.865 6.804 -19.396 1.00 71.81 143 THR A O 1
ATOM 1143 N N . LYS A 1 144 ? 3.880 6.029 -21.233 1.00 72.06 144 LYS A N 1
ATOM 1144 C CA . LYS A 1 144 ? 3.119 4.766 -21.317 1.00 72.06 144 LYS A CA 1
ATOM 1145 C C . LYS A 1 144 ? 3.354 3.773 -20.158 1.00 72.06 144 LYS A C 1
ATOM 1147 O O . LYS A 1 144 ? 2.851 2.653 -20.230 1.00 72.06 144 LYS A O 1
ATOM 1152 N N . TYR A 1 145 ? 4.201 4.122 -19.188 1.00 60.56 145 TYR A N 1
ATOM 1153 C CA . TYR A 1 145 ? 4.654 3.270 -18.082 1.00 60.56 145 TYR A CA 1
ATOM 1154 C C . TYR A 1 145 ? 4.160 3.752 -16.721 1.00 60.56 145 TYR A C 1
ATOM 1156 O O . TYR A 1 145 ? 3.736 4.920 -16.622 1.00 60.56 145 TYR A O 1
#

pLDDT: mean 71.36, std 12.45, range [36.75, 89.06]